Protein AF-A0A3D1PDQ6-F1 (afdb_monomer)

Radius of gyration: 12.85 Å; Cα contacts (8 Å, |Δi|>4): 101; chains: 1; bounding box: 32×26×30 Å

Solvent-accessible surface area (backbone atoms only — not comparable to full-atom values): 5288 Å² total; per-residue (Å²): 141,90,82,77,73,61,39,37,44,64,50,26,66,44,39,51,62,72,16,52,77,69,75,34,56,71,59,44,52,51,52,54,58,55,54,57,75,57,47,52,99,76,35,30,31,35,40,60,55,60,98,87,54,81,61,44,73,85,32,75,62,25,32,54,36,40,53,51,35,52,50,53,48,36,76,74,63,68,52,59,68,60,51,65,69,44,46,78,66,73,103

Structure (mmCIF, N/CA/C/O backbone):
data_AF-A0A3D1PDQ6-F1
#
_entry.id   AF-A0A3D1PDQ6-F1
#
loop_
_atom_site.group_PDB
_atom_site.id
_atom_site.type_symbol
_atom_site.label_atom_id
_atom_site.label_alt_id
_atom_site.label_comp_id
_atom_site.label_asym_id
_atom_site.label_entity_id
_atom_site.label_seq_id
_atom_site.pdbx_PDB_ins_code
_atom_site.Cartn_x
_atom_site.Cartn_y
_atom_site.Cartn_z
_atom_site.occupancy
_atom_site.B_iso_or_equiv
_atom_site.auth_seq_id
_atom_site.auth_comp_id
_atom_site.auth_asym_id
_atom_site.auth_atom_id
_atom_site.pdbx_PDB_model_num
ATOM 1 N N . TYR A 1 1 ? 14.957 15.745 5.439 1.00 45.03 1 TYR A N 1
ATOM 2 C CA . TYR A 1 1 ? 14.635 14.422 4.873 1.00 45.03 1 TYR A CA 1
ATOM 3 C C . TYR A 1 1 ? 14.635 14.569 3.354 1.00 45.03 1 TYR A C 1
ATOM 5 O O . TYR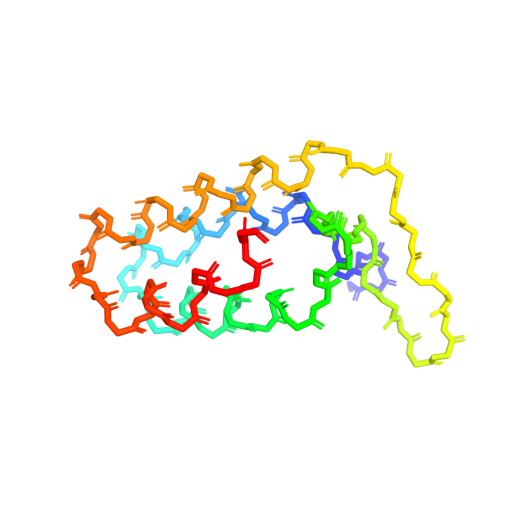 A 1 1 ? 13.635 15.002 2.812 1.00 45.03 1 TYR A O 1
ATOM 13 N N . HIS A 1 2 ? 15.770 14.332 2.685 1.00 39.44 2 HIS A N 1
ATOM 14 C CA . HIS A 1 2 ? 15.904 14.450 1.215 1.00 39.44 2 HIS A CA 1
ATOM 15 C C . HIS A 1 2 ? 16.576 13.216 0.579 1.00 39.44 2 HIS A C 1
ATOM 17 O O . HIS A 1 2 ? 16.964 13.257 -0.580 1.00 39.44 2 HIS A O 1
ATOM 23 N N . TRP A 1 3 ? 16.738 12.130 1.345 1.00 46.09 3 TRP A N 1
ATOM 24 C CA . TRP A 1 3 ? 17.513 10.945 0.941 1.00 46.09 3 TRP A CA 1
ATOM 25 C C . TRP A 1 3 ? 16.717 9.635 0.938 1.00 46.09 3 TRP A C 1
ATOM 27 O O . TRP A 1 3 ? 17.273 8.595 0.614 1.00 46.09 3 TRP A O 1
ATOM 37 N N . PHE A 1 4 ? 15.428 9.677 1.278 1.00 47.84 4 PHE A N 1
ATOM 38 C CA . PHE A 1 4 ? 14.522 8.543 1.118 1.00 47.84 4 PHE A CA 1
ATOM 39 C C . PHE A 1 4 ? 13.486 8.933 0.071 1.00 47.84 4 PHE A C 1
ATOM 41 O O . PHE A 1 4 ? 12.562 9.685 0.367 1.00 47.84 4 PHE A O 1
ATOM 48 N N . SER A 1 5 ? 13.700 8.480 -1.163 1.00 48.75 5 SER A N 1
ATOM 49 C CA . SER A 1 5 ? 12.649 8.398 -2.184 1.00 48.75 5 SER A CA 1
ATOM 50 C C . SER A 1 5 ? 11.538 7.448 -1.703 1.00 48.75 5 SER A C 1
ATOM 52 O O . SER A 1 5 ? 11.676 6.814 -0.657 1.00 48.75 5 SER A O 1
ATOM 54 N N . ASP A 1 6 ? 10.447 7.291 -2.443 1.00 56.91 6 ASP A N 1
ATOM 55 C CA . ASP A 1 6 ? 9.486 6.224 -2.151 1.00 56.91 6 ASP A CA 1
ATOM 56 C C . ASP A 1 6 ? 10.113 4.862 -2.509 1.00 56.91 6 ASP A C 1
ATOM 58 O O . ASP A 1 6 ? 10.285 4.526 -3.685 1.00 56.91 6 ASP A O 1
ATOM 62 N N . TRP A 1 7 ? 10.503 4.089 -1.488 1.00 63.28 7 TRP A N 1
ATOM 63 C CA . TRP A 1 7 ? 10.996 2.715 -1.641 1.00 63.28 7 TRP A CA 1
ATOM 64 C C . TRP A 1 7 ? 9.835 1.745 -1.432 1.00 63.28 7 TRP A C 1
ATOM 66 O O . TRP A 1 7 ? 9.223 1.712 -0.361 1.00 63.28 7 TRP A O 1
ATOM 76 N N . GLY A 1 8 ? 9.516 0.946 -2.450 1.00 64.25 8 GLY A N 1
ATOM 77 C CA . GLY A 1 8 ? 8.311 0.116 -2.448 1.00 64.25 8 GLY A CA 1
ATOM 78 C C . GLY A 1 8 ? 8.266 -0.898 -1.307 1.00 64.25 8 GLY A C 1
ATOM 79 O O . GLY A 1 8 ? 7.224 -1.081 -0.676 1.00 64.25 8 GLY A O 1
ATOM 80 N N . ARG A 1 9 ? 9.409 -1.496 -0.974 1.00 70.50 9 ARG A N 1
ATOM 81 C CA . ARG A 1 9 ? 9.551 -2.471 0.114 1.00 70.50 9 ARG A CA 1
ATOM 82 C C . ARG A 1 9 ? 9.381 -1.846 1.502 1.00 70.50 9 ARG A C 1
ATOM 84 O O . ARG A 1 9 ? 8.611 -2.343 2.316 1.00 70.50 9 ARG A O 1
ATOM 91 N N . ASP A 1 10 ? 10.074 -0.747 1.779 1.00 72.31 10 ASP A N 1
ATOM 92 C CA . ASP A 1 10 ? 10.042 -0.111 3.101 1.00 72.31 10 ASP A CA 1
ATOM 93 C C . ASP A 1 10 ? 8.651 0.462 3.411 1.00 72.31 10 ASP A C 1
ATOM 95 O O . ASP A 1 10 ? 8.127 0.278 4.514 1.00 72.31 10 ASP A O 1
ATOM 99 N N . THR A 1 11 ? 7.995 1.051 2.407 1.00 72.19 11 THR A N 1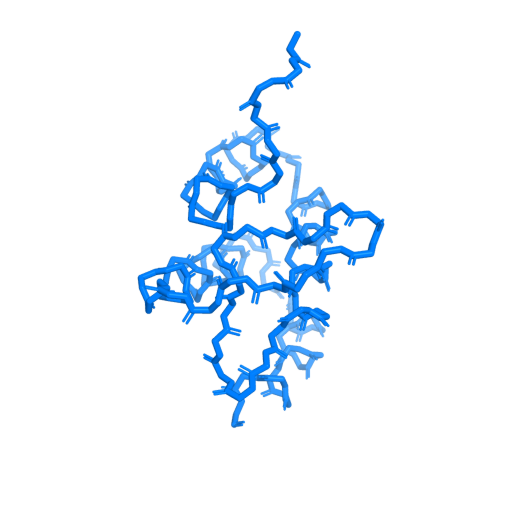
ATOM 100 C CA . THR A 1 11 ? 6.611 1.516 2.535 1.00 72.19 11 THR A CA 1
ATOM 101 C C . THR A 1 11 ? 5.645 0.358 2.766 1.00 72.19 11 THR A C 1
ATOM 103 O O . THR A 1 11 ? 4.800 0.452 3.652 1.00 72.19 11 THR A O 1
ATOM 106 N N . THR A 1 12 ? 5.761 -0.750 2.028 1.00 75.31 12 THR A N 1
ATOM 107 C CA . THR A 1 12 ? 4.829 -1.886 2.170 1.00 75.31 12 THR A CA 1
ATOM 108 C C . THR A 1 12 ? 4.977 -2.620 3.502 1.00 75.31 12 THR A C 1
ATOM 110 O O . THR A 1 12 ? 3.965 -3.014 4.078 1.00 75.31 12 THR A O 1
ATOM 113 N N . ILE A 1 13 ? 6.190 -2.712 4.054 1.00 80.50 13 ILE A N 1
ATOM 114 C CA . ILE A 1 13 ? 6.425 -3.259 5.401 1.00 80.50 13 ILE A CA 1
ATOM 115 C C . ILE A 1 13 ? 5.830 -2.345 6.483 1.00 80.50 13 ILE A C 1
ATOM 117 O O . ILE A 1 13 ? 5.166 -2.816 7.408 1.00 80.50 13 ILE A O 1
ATOM 121 N N . ALA A 1 14 ? 6.062 -1.032 6.393 1.00 84.69 14 ALA A N 1
ATOM 122 C CA . ALA A 1 14 ? 5.637 -0.090 7.427 1.00 84.69 14 ALA A CA 1
ATOM 123 C C . ALA A 1 14 ? 4.137 0.250 7.372 1.00 84.69 14 ALA A C 1
ATOM 125 O O . ALA A 1 14 ? 3.565 0.660 8.387 1.00 84.69 14 ALA A O 1
ATOM 126 N N . LEU A 1 15 ? 3.493 0.087 6.211 1.00 87.38 15 LEU A N 1
ATOM 127 C CA . LEU A 1 15 ? 2.122 0.532 5.954 1.00 87.38 15 LEU A CA 1
ATOM 128 C C . LEU A 1 15 ? 1.120 0.002 6.987 1.00 87.38 15 LEU A C 1
ATOM 130 O O . LEU A 1 15 ? 0.466 0.845 7.608 1.00 87.38 15 LEU A O 1
ATOM 134 N N . PRO A 1 16 ? 1.007 -1.314 7.269 1.00 84.62 16 PRO A N 1
ATOM 135 C CA . PRO A 1 16 ? 0.047 -1.807 8.258 1.00 84.62 16 PRO A CA 1
ATOM 136 C C . PRO A 1 16 ? 0.281 -1.220 9.656 1.00 84.62 16 PRO A C 1
ATOM 138 O O . PRO A 1 16 ? -0.665 -0.815 10.332 1.00 84.62 16 PRO A O 1
ATOM 141 N N . GLY A 1 17 ? 1.544 -1.107 10.072 1.00 85.31 17 GLY A N 1
ATOM 142 C CA . GLY A 1 17 ? 1.911 -0.534 11.365 1.00 85.31 17 GLY A CA 1
ATOM 143 C C . GLY A 1 17 ? 1.532 0.942 11.472 1.00 85.31 17 GLY A C 1
ATOM 144 O O . GLY A 1 17 ? 0.873 1.343 12.423 1.00 85.31 17 GLY A O 1
ATOM 145 N N . LEU A 1 18 ? 1.886 1.763 10.487 1.00 89.94 18 LEU A N 1
ATOM 146 C CA . LEU A 1 18 ? 1.692 3.214 10.571 1.00 89.94 18 LEU A CA 1
ATOM 147 C C . LEU A 1 18 ? 0.255 3.670 10.300 1.00 89.94 18 LEU A C 1
ATOM 149 O O . LEU A 1 18 ? -0.113 4.773 10.709 1.00 89.94 18 LEU A O 1
ATOM 153 N N . THR A 1 19 ? -0.556 2.846 9.634 1.00 92.06 19 THR A N 1
ATOM 154 C CA . THR A 1 19 ? -1.920 3.216 9.223 1.00 92.06 19 THR A CA 1
ATOM 155 C C . THR A 1 19 ? -2.995 2.390 9.922 1.00 92.06 19 THR A C 1
ATOM 157 O O . THR A 1 19 ? -3.900 2.962 10.514 1.00 92.06 19 THR A O 1
ATOM 160 N N . LEU A 1 20 ? -2.908 1.058 9.927 1.00 90.75 20 LEU A N 1
ATOM 161 C CA . LEU A 1 20 ? -3.963 0.216 10.498 1.00 90.75 20 LEU A CA 1
ATOM 162 C C . LEU A 1 20 ? -3.918 0.241 12.023 1.00 90.75 20 LEU A C 1
ATOM 164 O O . LEU A 1 20 ? -4.945 0.465 12.660 1.00 90.75 20 LEU A O 1
ATOM 168 N N . SER A 1 21 ? -2.728 0.091 12.613 1.00 89.75 21 SER A N 1
ATOM 169 C CA . SER A 1 21 ? -2.594 0.097 14.078 1.00 89.75 21 SER A CA 1
ATOM 170 C C . SER A 1 21 ? -2.922 1.458 14.711 1.00 89.75 21 SER A C 1
ATOM 172 O O . SER A 1 21 ? -3.259 1.532 15.889 1.00 89.75 21 SER A O 1
ATOM 174 N N . THR A 1 22 ? -2.874 2.533 13.915 1.00 92.00 22 THR A N 1
ATOM 175 C CA . THR A 1 22 ? -3.183 3.907 14.337 1.00 92.00 22 THR A CA 1
ATOM 176 C C . THR A 1 22 ? -4.612 4.341 13.991 1.00 92.00 22 THR A C 1
ATOM 178 O O . THR A 1 22 ? -4.969 5.493 14.237 1.00 92.00 22 THR A O 1
ATOM 181 N N . GLY A 1 23 ? -5.439 3.443 13.436 1.00 91.44 23 GLY A N 1
ATOM 182 C CA . GLY A 1 23 ? -6.840 3.720 13.104 1.00 91.44 23 GLY A CA 1
ATOM 183 C C . GLY A 1 23 ? -7.041 4.598 11.864 1.00 91.44 23 GLY A C 1
ATOM 184 O O . GLY A 1 23 ? -8.018 5.337 11.803 1.00 91.44 23 GLY A O 1
ATOM 185 N N . ARG A 1 24 ? -6.124 4.532 10.892 1.00 94.31 24 ARG A N 1
ATOM 186 C CA . ARG A 1 24 ? -6.108 5.314 9.639 1.00 94.31 24 ARG A CA 1
ATOM 187 C C . ARG A 1 24 ? -6.179 4.443 8.370 1.00 94.31 24 ARG A C 1
ATOM 189 O O . ARG A 1 24 ? -5.288 4.516 7.513 1.00 94.31 24 ARG A O 1
ATOM 196 N N . PRO A 1 25 ? -7.189 3.569 8.219 1.00 92.75 25 PRO A N 1
ATOM 197 C CA . PRO A 1 25 ? -7.303 2.681 7.060 1.00 92.75 25 PRO A CA 1
ATOM 198 C C . PRO A 1 25 ? -7.464 3.429 5.724 1.00 92.75 25 PRO A C 1
ATOM 200 O O . PRO A 1 25 ? -7.006 2.962 4.685 1.00 92.75 25 PRO A O 1
ATOM 203 N N . GLU A 1 26 ? -8.061 4.613 5.707 1.00 93.00 26 GLU A N 1
ATOM 204 C CA . GLU A 1 26 ? -8.206 5.445 4.508 1.00 93.00 26 GLU A CA 1
ATOM 205 C C . GLU A 1 26 ? -6.857 5.848 3.892 1.00 93.00 26 GLU A C 1
ATOM 207 O O . GLU A 1 26 ? -6.718 5.900 2.666 1.00 93.00 26 GLU A O 1
ATOM 212 N N . VAL A 1 27 ? -5.837 6.060 4.730 1.00 92.06 27 VAL A N 1
ATOM 213 C CA . VAL A 1 27 ? -4.473 6.352 4.274 1.00 92.06 27 VAL A CA 1
ATOM 214 C C . VAL A 1 27 ? -3.846 5.106 3.649 1.00 92.06 27 VAL A C 1
ATOM 216 O O . VAL A 1 27 ? -3.307 5.197 2.545 1.00 92.06 27 VAL A O 1
ATOM 219 N N . ALA A 1 28 ? -3.985 3.935 4.288 1.00 91.62 28 ALA A N 1
ATOM 220 C CA . ALA A 1 28 ? -3.560 2.657 3.703 1.00 91.62 28 ALA A CA 1
ATOM 221 C C . ALA A 1 28 ? -4.181 2.437 2.323 1.00 91.62 28 ALA A C 1
ATOM 223 O O . ALA A 1 28 ? -3.467 2.142 1.367 1.00 91.62 28 ALA A O 1
ATOM 224 N N . ARG A 1 29 ? -5.498 2.649 2.204 1.00 93.06 29 ARG A N 1
ATOM 225 C CA . ARG A 1 29 ? -6.244 2.510 0.948 1.00 93.06 2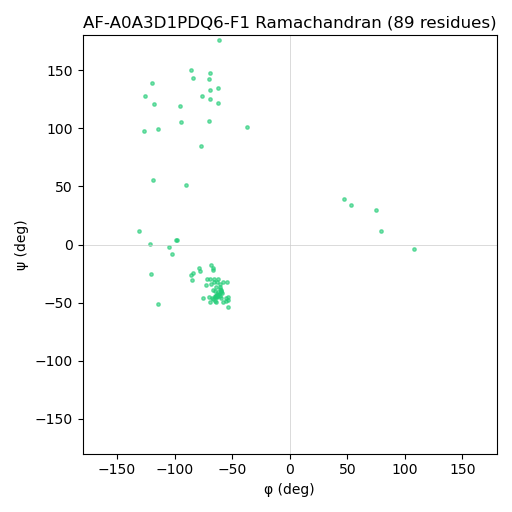9 ARG A CA 1
ATOM 226 C C . ARG A 1 29 ? -5.649 3.373 -0.162 1.00 93.06 29 ARG A C 1
ATOM 228 O O . ARG A 1 29 ? -5.469 2.907 -1.286 1.00 93.06 29 ARG A O 1
ATOM 235 N N . SER A 1 30 ? -5.338 4.631 0.150 1.00 91.06 30 SER A N 1
ATOM 236 C CA . SER A 1 30 ? -4.753 5.577 -0.806 1.00 91.06 30 SER A CA 1
ATOM 237 C C . SER A 1 30 ? -3.366 5.136 -1.283 1.00 91.06 30 SER A C 1
ATOM 239 O O . SER A 1 30 ? -3.095 5.138 -2.488 1.00 91.06 30 SER A O 1
ATOM 241 N N . ILE A 1 31 ? -2.509 4.694 -0.356 1.00 88.94 31 ILE A N 1
ATOM 242 C CA . ILE A 1 31 ? -1.157 4.216 -0.678 1.00 88.94 31 ILE A CA 1
ATOM 243 C C . ILE A 1 31 ? -1.236 2.944 -1.528 1.00 88.94 31 ILE A C 1
ATOM 245 O O . ILE A 1 31 ? -0.636 2.895 -2.600 1.00 88.94 31 ILE A O 1
ATOM 249 N N . ILE A 1 32 ? -2.047 1.962 -1.117 1.00 90.62 32 ILE A N 1
ATOM 250 C CA . ILE A 1 32 ? -2.247 0.704 -1.849 1.00 90.62 32 ILE A CA 1
ATOM 251 C C . ILE A 1 32 ? -2.703 0.975 -3.288 1.00 90.62 32 ILE A C 1
ATOM 253 O O . ILE A 1 32 ? -2.114 0.442 -4.229 1.00 90.62 32 ILE A O 1
ATOM 257 N N . ARG A 1 33 ? -3.706 1.843 -3.484 1.00 90.19 33 ARG A N 1
ATOM 258 C CA . ARG A 1 33 ? -4.190 2.217 -4.826 1.00 90.19 33 ARG A CA 1
ATOM 259 C C . ARG A 1 33 ? -3.141 2.937 -5.657 1.00 90.19 33 ARG A C 1
ATOM 261 O O . ARG A 1 33 ? -3.120 2.781 -6.874 1.00 90.19 33 ARG A O 1
ATOM 268 N N . THR A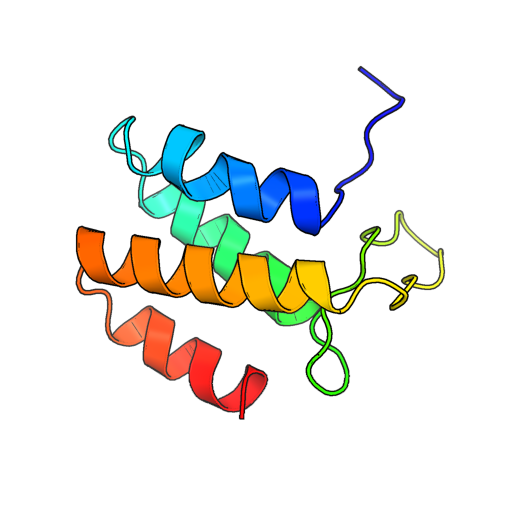 1 34 ? -2.319 3.767 -5.026 1.00 86.81 34 THR A N 1
ATOM 269 C CA . THR A 1 34 ? -1.253 4.485 -5.726 1.00 86.81 34 THR A CA 1
ATOM 270 C C . THR A 1 34 ? -0.205 3.501 -6.219 1.00 86.81 34 THR A C 1
ATOM 272 O O . THR A 1 34 ? 0.115 3.524 -7.400 1.00 86.81 34 THR A O 1
ATOM 275 N N . PHE A 1 35 ? 0.231 2.576 -5.364 1.00 84.38 35 PHE A N 1
ATOM 276 C CA . PHE A 1 35 ? 1.210 1.541 -5.695 1.00 84.38 35 PHE A CA 1
ATOM 277 C C . PHE A 1 35 ? 0.735 0.635 -6.837 1.00 84.38 35 PHE A C 1
ATOM 279 O O . PHE A 1 35 ? 1.514 0.351 -7.742 1.00 84.38 35 PHE A O 1
ATOM 286 N N . ALA A 1 36 ? -0.553 0.275 -6.867 1.00 86.06 36 ALA A N 1
ATOM 287 C CA . ALA A 1 36 ? -1.137 -0.534 -7.941 1.00 86.06 36 ALA A CA 1
ATOM 288 C C . ALA A 1 36 ? -0.896 0.053 -9.346 1.00 86.06 36 ALA A C 1
ATOM 290 O O . ALA A 1 36 ? -0.729 -0.689 -10.304 1.00 86.06 36 ALA A O 1
ATOM 291 N N . LYS A 1 37 ? -0.830 1.386 -9.481 1.00 84.19 37 LYS A N 1
ATOM 292 C CA . LYS A 1 37 ? -0.603 2.055 -10.776 1.00 84.19 37 LYS A CA 1
ATOM 293 C C . LYS A 1 37 ? 0.798 1.840 -11.346 1.00 84.19 37 LYS A C 1
ATOM 295 O O . LYS A 1 37 ? 1.010 2.119 -12.520 1.00 84.19 37 LYS A O 1
ATOM 300 N N . TYR A 1 38 ? 1.740 1.413 -10.513 1.00 79.69 38 TYR A N 1
ATOM 301 C CA . TYR A 1 38 ? 3.135 1.216 -10.893 1.00 79.69 38 TYR A CA 1
ATOM 302 C C . TYR A 1 38 ? 3.497 -0.262 -11.055 1.00 79.69 38 TYR A C 1
ATOM 304 O O . TYR A 1 38 ? 4.632 -0.563 -11.423 1.00 79.69 38 TYR A O 1
ATOM 312 N N . VAL A 1 39 ? 2.549 -1.172 -10.801 1.00 80.06 39 VAL A N 1
ATOM 313 C CA . VAL A 1 39 ? 2.719 -2.595 -11.098 1.00 80.06 39 VAL A CA 1
ATOM 314 C C . VAL A 1 39 ? 2.901 -2.750 -12.605 1.00 80.06 39 VAL A C 1
ATOM 316 O O . VAL A 1 39 ? 2.026 -2.369 -13.380 1.00 80.06 39 VAL A O 1
ATOM 319 N N . ASP A 1 40 ? 4.027 -3.327 -13.011 1.00 76.56 40 ASP A N 1
ATOM 320 C CA . ASP A 1 40 ? 4.288 -3.70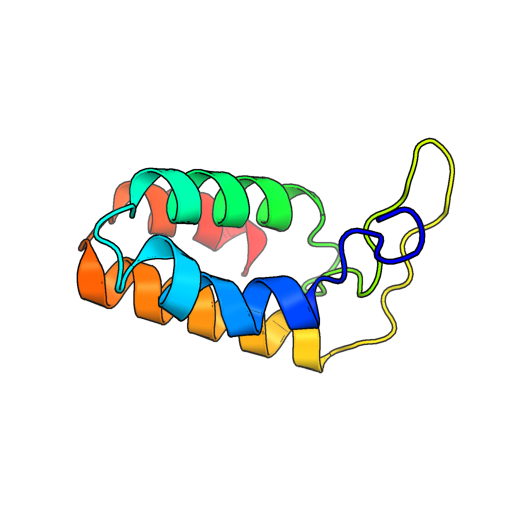6 -14.398 1.00 76.56 40 ASP A CA 1
ATOM 321 C C . ASP A 1 40 ? 4.666 -5.184 -14.446 1.00 76.56 40 ASP A C 1
ATOM 323 O O . ASP A 1 40 ? 5.523 -5.647 -13.692 1.00 76.56 40 ASP A O 1
ATOM 327 N N . ARG A 1 41 ? 3.976 -5.946 -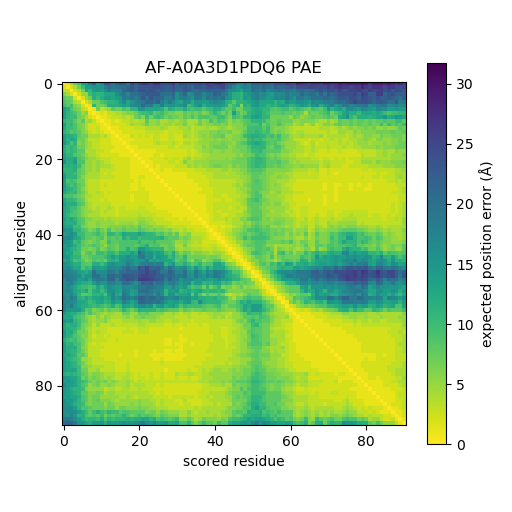15.302 1.00 74.19 41 ARG A N 1
ATOM 328 C CA . ARG A 1 41 ? 4.159 -7.403 -15.468 1.00 74.19 41 ARG A CA 1
ATOM 329 C C . ARG A 1 41 ? 4.214 -8.184 -14.143 1.00 74.19 41 ARG A C 1
ATOM 331 O O . ARG A 1 41 ? 5.005 -9.115 -14.000 1.00 74.19 41 ARG A O 1
ATOM 338 N N . GLY A 1 42 ? 3.383 -7.798 -13.173 1.00 72.94 42 GLY A N 1
ATOM 339 C CA . GLY A 1 42 ? 3.299 -8.451 -11.863 1.00 72.94 42 GLY A CA 1
ATOM 340 C C . GLY A 1 42 ? 4.408 -8.067 -10.879 1.00 72.94 42 GLY A C 1
ATOM 341 O O . GLY A 1 42 ? 4.543 -8.713 -9.842 1.00 72.94 42 GLY A O 1
ATOM 342 N N . MET A 1 43 ? 5.202 -7.032 -11.166 1.00 73.88 43 MET A N 1
ATOM 343 C CA . MET A 1 43 ? 6.236 -6.535 -10.260 1.00 73.88 43 MET A CA 1
ATOM 344 C C . MET A 1 43 ? 5.992 -5.084 -9.864 1.00 73.88 43 MET A C 1
ATOM 346 O O . MET A 1 43 ? 5.642 -4.250 -10.698 1.00 73.88 43 MET A O 1
ATOM 350 N N . LEU A 1 44 ? 6.214 -4.775 -8.587 1.00 74.81 44 LEU A N 1
ATOM 351 C CA . LEU A 1 44 ? 6.347 -3.396 -8.131 1.00 74.81 44 LEU A CA 1
ATOM 352 C C . LEU A 1 44 ? 7.783 -2.905 -8.330 1.00 74.81 44 LEU A C 1
ATOM 354 O O . LEU A 1 44 ? 8.726 -3.672 -8.119 1.00 74.81 44 LEU A O 1
ATOM 358 N N . PRO A 1 45 ? 7.976 -1.628 -8.692 1.00 68.56 45 PRO A N 1
ATOM 359 C CA . PRO A 1 45 ? 9.302 -1.049 -8.730 1.00 68.56 45 PRO A CA 1
ATOM 360 C C . PRO A 1 45 ? 9.822 -0.882 -7.301 1.00 68.56 45 PRO A C 1
ATOM 362 O O . PRO A 1 45 ? 9.087 -0.521 -6.379 1.00 68.56 45 PRO A O 1
ATOM 365 N N . ASN A 1 46 ? 11.114 -1.122 -7.114 1.00 66.88 46 ASN A N 1
ATOM 366 C CA . ASN A 1 46 ? 11.754 -0.951 -5.815 1.00 66.88 46 ASN A CA 1
ATOM 367 C C . ASN A 1 46 ? 11.908 0.536 -5.467 1.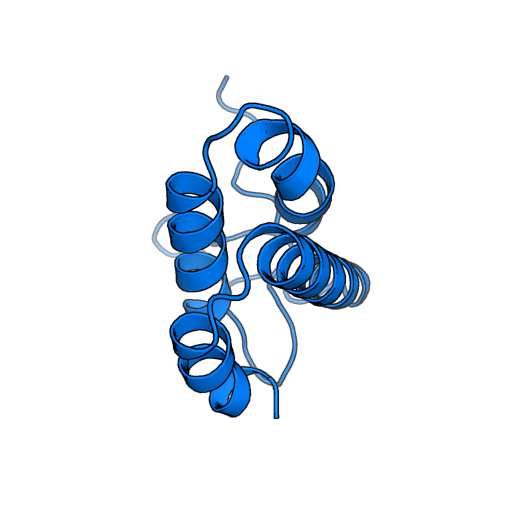00 66.88 46 ASN A C 1
ATOM 369 O O . ASN A 1 46 ? 11.731 0.932 -4.317 1.00 66.88 46 ASN A O 1
ATOM 373 N N . ARG A 1 47 ? 12.164 1.369 -6.481 1.00 64.81 47 ARG A N 1
ATOM 374 C CA . ARG A 1 47 ? 12.169 2.830 -6.389 1.00 64.81 47 ARG A CA 1
ATOM 375 C C . ARG A 1 47 ? 11.087 3.384 -7.303 1.00 64.81 47 ARG A C 1
ATOM 377 O O . ARG A 1 47 ? 11.128 3.153 -8.513 1.00 64.81 47 ARG A O 1
ATOM 384 N N . PHE A 1 48 ? 10.135 4.117 -6.734 1.00 66.56 48 PHE A N 1
ATOM 385 C CA . PHE A 1 48 ? 9.177 4.855 -7.549 1.00 66.56 48 PHE A CA 1
ATOM 386 C C . PHE A 1 48 ? 9.916 6.003 -8.246 1.00 66.56 48 PHE A C 1
ATOM 388 O O . PHE A 1 48 ? 10.726 6.681 -7.608 1.00 66.56 48 PHE A O 1
ATOM 395 N N . PRO A 1 49 ? 9.703 6.197 -9.554 1.00 59.28 49 PRO A N 1
ATOM 396 C CA . PRO A 1 49 ? 10.447 7.196 -10.301 1.00 59.28 49 PRO A CA 1
ATOM 397 C C . PRO A 1 49 ? 10.037 8.608 -9.871 1.00 59.28 49 PRO A C 1
ATOM 399 O O . PRO A 1 49 ? 8.864 8.975 -9.958 1.00 59.28 49 PRO A O 1
ATOM 402 N N . ASP A 1 50 ? 11.015 9.421 -9.470 1.00 55.50 50 ASP A N 1
ATOM 403 C CA . ASP A 1 50 ? 10.869 10.875 -9.509 1.00 55.50 50 ASP A CA 1
ATOM 404 C C . ASP A 1 50 ? 10.839 11.318 -10.985 1.00 55.50 50 ASP A C 1
ATOM 406 O O . ASP A 1 50 ? 11.434 10.666 -11.846 1.00 55.50 50 ASP A O 1
ATOM 410 N N . ALA A 1 51 ? 10.094 12.387 -11.291 1.00 50.97 51 ALA A N 1
ATOM 411 C CA . ALA A 1 51 ? 9.732 12.823 -12.646 1.00 50.97 51 ALA A CA 1
ATOM 412 C C . ALA A 1 51 ? 10.842 12.623 -13.709 1.00 50.97 51 ALA A C 1
ATOM 414 O O . ALA A 1 51 ? 11.749 13.444 -13.835 1.00 50.97 51 ALA A O 1
ATOM 415 N N . GLY A 1 52 ? 10.717 11.555 -14.509 1.00 51.59 52 GLY A N 1
ATOM 416 C CA . GLY A 1 52 ? 11.590 11.257 -15.651 1.00 51.59 52 GLY A CA 1
ATOM 417 C C . GLY A 1 52 ? 12.575 10.093 -15.477 1.00 51.59 52 GLY A C 1
ATOM 418 O O . GLY A 1 52 ? 13.254 9.762 -16.446 1.00 51.59 52 GLY A O 1
ATOM 419 N N . GLU A 1 53 ? 12.657 9.451 -14.306 1.00 55.72 53 GLU A N 1
ATOM 420 C CA . GLU A 1 53 ? 13.512 8.268 -14.109 1.00 55.72 53 GLU A CA 1
ATOM 421 C C . GLU A 1 53 ? 12.818 6.952 -14.523 1.00 55.72 53 GLU A C 1
ATOM 423 O O . GLU A 1 53 ? 11.597 6.812 -14.447 1.00 55.72 53 GLU A O 1
ATOM 428 N N . THR A 1 54 ? 13.602 5.966 -14.972 1.00 57.31 54 THR A N 1
ATOM 429 C CA . THR A 1 54 ? 13.106 4.614 -15.273 1.00 57.31 54 THR A CA 1
ATOM 430 C C . THR A 1 54 ? 12.880 3.858 -13.959 1.00 57.31 54 THR A C 1
ATOM 432 O O . THR A 1 54 ? 13.811 3.793 -13.153 1.00 57.31 54 THR A O 1
ATOM 435 N N . PRO A 1 55 ? 11.694 3.267 -13.718 1.00 61.53 55 PRO A N 1
ATOM 436 C CA . PRO A 1 55 ? 11.471 2.457 -12.528 1.00 61.53 55 PRO A CA 1
ATOM 437 C C . PRO A 1 55 ? 12.401 1.239 -12.521 1.00 61.53 55 PRO A C 1
ATOM 439 O O . PRO A 1 55 ? 12.547 0.555 -13.537 1.00 61.53 55 PRO A O 1
ATOM 442 N N . ASP A 1 56 ? 13.015 0.959 -11.372 1.00 60.59 56 ASP A N 1
ATOM 443 C CA . ASP A 1 56 ? 13.884 -0.207 -11.211 1.00 60.59 56 ASP A CA 1
ATOM 444 C C . ASP A 1 56 ? 13.086 -1.384 -10.632 1.00 60.59 56 ASP A C 1
ATOM 446 O O . ASP A 1 56 ? 12.732 -1.408 -9.449 1.00 60.59 56 ASP A O 1
ATOM 450 N N . TYR A 1 57 ? 12.772 -2.357 -11.486 1.00 61.69 57 TYR A N 1
ATOM 451 C CA . TYR A 1 57 ? 12.027 -3.574 -11.149 1.00 61.69 57 TYR A CA 1
ATOM 452 C C . TYR A 1 57 ? 12.970 -4.707 -10.712 1.00 61.69 57 TYR A C 1
ATOM 454 O O . TYR A 1 57 ? 12.924 -5.818 -11.236 1.00 61.69 57 TYR A O 1
ATOM 462 N N . ASN A 1 58 ? 13.868 -4.424 -9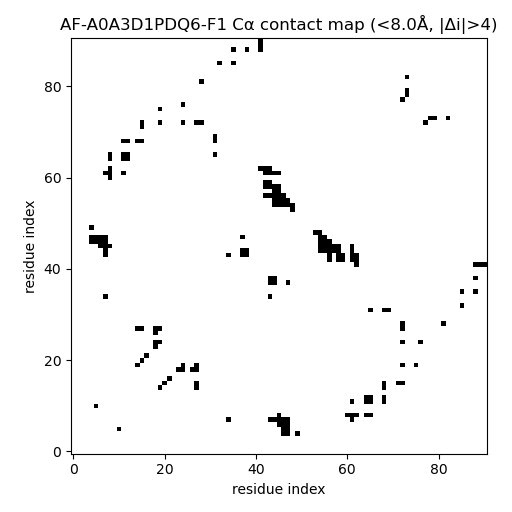.768 1.00 62.88 58 ASN A N 1
ATOM 463 C CA . ASN A 1 58 ? 14.905 -5.361 -9.318 1.00 62.88 58 ASN A CA 1
ATOM 464 C C . ASN A 1 58 ? 14.568 -6.123 -8.020 1.00 62.88 58 ASN A C 1
ATOM 466 O O . ASN A 1 58 ? 15.398 -6.885 -7.526 1.00 62.88 58 ASN A O 1
ATOM 470 N N . SER A 1 59 ? 13.368 -5.933 -7.462 1.00 60.56 59 SER A N 1
ATOM 471 C CA . SER A 1 59 ? 12.969 -6.461 -6.150 1.00 60.56 59 SER A CA 1
ATOM 472 C C . SER A 1 59 ? 11.666 -7.252 -6.249 1.00 60.56 59 SER A C 1
ATOM 474 O O . SER A 1 59 ? 10.567 -6.706 -6.231 1.00 60.56 59 SER A O 1
ATOM 476 N N . VAL A 1 60 ? 11.796 -8.578 -6.333 1.00 63.56 60 VAL A N 1
ATOM 477 C CA . VAL A 1 60 ? 10.652 -9.509 -6.287 1.00 63.56 60 VAL A CA 1
ATOM 478 C C . VAL A 1 60 ? 9.974 -9.479 -4.907 1.00 63.56 60 VAL A C 1
ATOM 480 O O . VAL A 1 60 ? 8.766 -9.683 -4.790 1.00 63.56 60 VAL A O 1
ATOM 483 N N . ASP A 1 61 ? 10.734 -9.187 -3.850 1.00 71.94 61 ASP A N 1
ATOM 484 C CA . ASP A 1 61 ? 10.247 -9.105 -2.474 1.00 71.94 61 ASP A CA 1
ATOM 485 C C . ASP A 1 61 ? 9.327 -7.900 -2.225 1.00 71.94 61 ASP A C 1
ATOM 487 O O . ASP A 1 61 ? 8.398 -8.023 -1.427 1.00 71.94 61 ASP A O 1
ATOM 491 N N . ALA A 1 62 ? 9.493 -6.780 -2.941 1.00 73.19 62 ALA A N 1
ATOM 492 C CA . ALA A 1 62 ? 8.580 -5.637 -2.843 1.00 73.19 62 ALA A CA 1
ATOM 493 C C . ALA A 1 62 ? 7.137 -6.012 -3.226 1.00 73.19 62 ALA A C 1
ATOM 495 O O . ALA A 1 62 ? 6.186 -5.609 -2.553 1.00 73.19 62 ALA A O 1
ATOM 496 N N . THR A 1 63 ? 6.965 -6.837 -4.260 1.00 78.81 63 THR A N 1
ATOM 497 C CA . THR A 1 63 ? 5.648 -7.346 -4.664 1.00 78.81 63 THR A CA 1
ATOM 498 C C . THR A 1 63 ? 5.036 -8.234 -3.582 1.00 78.81 63 THR A C 1
ATOM 500 O O . THR A 1 63 ? 3.863 -8.080 -3.250 1.00 78.81 63 THR A O 1
ATOM 503 N N . LEU A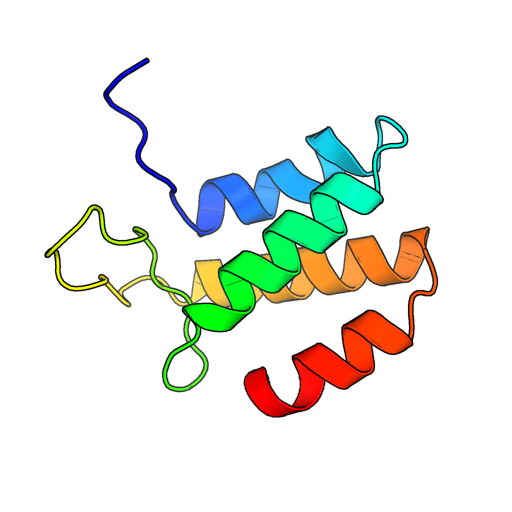 1 64 ? 5.819 -9.141 -2.989 1.00 83.25 64 LEU A N 1
ATOM 504 C CA . LEU A 1 64 ? 5.326 -10.031 -1.932 1.00 83.25 64 LEU A CA 1
ATOM 505 C C . LEU A 1 64 ? 4.875 -9.245 -0.693 1.00 83.25 64 LEU A C 1
ATOM 507 O O . LEU A 1 64 ? 3.804 -9.515 -0.147 1.00 83.25 64 LEU A O 1
ATOM 511 N N . TRP A 1 65 ? 5.641 -8.229 -0.289 1.00 85.00 65 TRP A N 1
ATOM 512 C CA . TRP A 1 65 ? 5.252 -7.348 0.813 1.00 85.00 65 TRP A CA 1
ATOM 513 C C . TRP A 1 65 ? 4.015 -6.509 0.498 1.00 85.00 65 TRP A C 1
ATOM 515 O O . TRP A 1 65 ? 3.203 -6.262 1.388 1.00 85.00 65 TRP A O 1
ATOM 525 N N . TYR A 1 66 ? 3.813 -6.119 -0.761 1.00 86.56 66 TYR A N 1
ATOM 526 C CA . TYR A 1 66 ? 2.582 -5.457 -1.178 1.00 86.56 66 TYR A CA 1
ATOM 527 C C . TYR A 1 66 ? 1.354 -6.360 -1.056 1.00 86.56 66 TYR A C 1
ATOM 529 O O . TYR A 1 66 ? 0.338 -5.924 -0.515 1.00 86.56 66 TYR A O 1
ATOM 537 N N . PHE A 1 67 ? 1.446 -7.625 -1.479 1.00 88.44 67 PHE A N 1
ATOM 538 C CA . PHE A 1 67 ? 0.365 -8.592 -1.266 1.00 88.44 67 PHE A CA 1
ATOM 539 C C . PHE A 1 67 ? 0.046 -8.767 0.222 1.00 88.44 67 PHE A C 1
ATOM 541 O O . PHE A 1 67 ? -1.127 -8.777 0.598 1.00 88.44 67 PHE A O 1
ATOM 548 N N . GLU A 1 68 ? 1.065 -8.841 1.080 1.00 91.06 68 GLU A N 1
ATOM 549 C CA . GLU A 1 68 ? 0.856 -8.928 2.527 1.00 91.06 68 GLU A CA 1
ATOM 550 C C . GLU A 1 68 ? 0.203 -7.657 3.094 1.00 91.06 68 GLU A C 1
ATOM 552 O O . GLU A 1 68 ? -0.722 -7.746 3.901 1.00 91.06 68 GLU A O 1
ATOM 557 N N . ALA A 1 69 ? 0.603 -6.472 2.624 1.00 90.44 69 ALA A N 1
ATOM 558 C CA . ALA A 1 69 ? -0.028 -5.212 3.008 1.00 90.44 69 ALA A CA 1
ATOM 559 C C . ALA A 1 69 ? -1.511 -5.155 2.588 1.00 90.44 69 ALA A C 1
ATOM 561 O O . ALA A 1 69 ? -2.357 -4.729 3.379 1.00 90.44 69 ALA A O 1
ATOM 562 N N . VAL A 1 70 ? -1.848 -5.633 1.383 1.00 91.94 70 VAL A N 1
ATOM 563 C CA . VAL A 1 70 ? -3.237 -5.751 0.899 1.00 91.94 70 VAL A CA 1
ATOM 564 C C . VAL A 1 70 ? -4.031 -6.753 1.742 1.00 91.94 70 VAL A C 1
ATOM 566 O O . VAL A 1 70 ? -5.149 -6.449 2.161 1.00 91.94 70 VAL A O 1
ATOM 569 N N . ARG A 1 71 ? -3.453 -7.919 2.063 1.00 93.56 71 ARG A N 1
ATOM 570 C CA . ARG A 1 71 ? -4.075 -8.930 2.935 1.00 93.56 71 ARG A CA 1
ATOM 571 C C . ARG A 1 71 ? -4.362 -8.367 4.328 1.00 93.56 71 ARG A C 1
ATOM 573 O O . ARG A 1 71 ? -5.459 -8.566 4.858 1.00 93.56 71 ARG A O 1
ATOM 580 N N . ALA A 1 72 ? -3.395 -7.668 4.924 1.00 93.12 72 ALA A N 1
ATOM 581 C CA . ALA A 1 72 ? -3.536 -7.040 6.234 1.00 93.12 72 ALA A CA 1
ATOM 582 C C . ALA A 1 72 ? -4.619 -5.951 6.222 1.00 93.12 72 ALA A C 1
ATOM 584 O O . ALA A 1 72 ? -5.470 -5.922 7.112 1.00 93.12 72 ALA A O 1
ATOM 585 N N . TYR A 1 73 ? -4.637 -5.107 5.185 1.00 94.38 73 TYR A N 1
ATOM 586 C CA . TYR A 1 73 ? -5.677 -4.099 4.984 1.00 94.38 73 TYR A CA 1
ATOM 587 C C . TYR A 1 73 ? -7.072 -4.721 4.892 1.00 94.38 73 TYR A C 1
ATOM 589 O O . TYR A 1 73 ? -7.982 -4.303 5.611 1.00 94.38 73 TYR A O 1
ATOM 597 N N . TYR A 1 74 ? -7.241 -5.748 4.055 1.00 94.75 74 TYR A N 1
ATOM 598 C CA . TYR A 1 74 ? -8.526 -6.424 3.907 1.00 94.75 74 TYR A CA 1
ATOM 599 C C . TYR A 1 74 ? -8.970 -7.084 5.213 1.00 94.75 74 TYR A C 1
ATOM 601 O O . TYR A 1 74 ? -10.110 -6.915 5.633 1.00 94.75 74 TYR A O 1
ATOM 609 N N . SER A 1 75 ? -8.059 -7.758 5.918 1.00 94.44 75 SER A N 1
ATOM 610 C CA . SER A 1 75 ? -8.362 -8.384 7.214 1.00 94.44 75 SER A CA 1
ATOM 611 C C . SER A 1 75 ? -8.873 -7.372 8.250 1.00 94.44 75 SER A C 1
ATOM 613 O O . SER A 1 75 ? -9.695 -7.722 9.090 1.00 94.44 75 SER A O 1
ATOM 615 N N . ALA A 1 76 ? -8.407 -6.120 8.186 1.00 93.06 76 ALA A N 1
ATOM 616 C CA . ALA A 1 76 ? -8.807 -5.057 9.106 1.00 93.06 76 ALA A CA 1
ATOM 617 C C . ALA A 1 76 ? -10.092 -4.315 8.695 1.00 93.06 76 ALA A C 1
ATOM 619 O O . ALA A 1 76 ? -10.753 -3.739 9.555 1.00 93.06 76 ALA A O 1
ATOM 620 N N . THR A 1 77 ? -10.428 -4.277 7.402 1.00 95.25 77 THR A N 1
ATOM 621 C CA . THR A 1 77 ? -11.479 -3.386 6.867 1.00 95.25 77 THR A CA 1
ATOM 622 C C . THR A 1 77 ? -12.631 -4.104 6.179 1.00 95.25 77 THR A C 1
ATOM 624 O O . THR A 1 77 ? -13.724 -3.551 6.124 1.00 95.25 77 THR A O 1
ATOM 627 N N . GLN A 1 78 ? -12.387 -5.310 5.660 1.00 95.56 78 GLN A N 1
ATOM 628 C CA . GLN A 1 78 ? -13.302 -6.050 4.787 1.00 95.56 78 GLN A CA 1
ATOM 629 C C . GLN A 1 78 ? -13.757 -5.217 3.566 1.00 95.56 78 GLN A C 1
ATOM 631 O O . GLN A 1 78 ? -14.890 -5.327 3.115 1.00 95.56 78 GLN A O 1
ATOM 636 N N . ASP A 1 79 ? -12.882 -4.351 3.036 1.00 94.12 79 ASP A N 1
ATOM 637 C CA . ASP A 1 79 ? -13.155 -3.521 1.851 1.00 94.12 79 ASP A CA 1
ATOM 638 C C . ASP A 1 79 ? -13.045 -4.358 0.563 1.00 94.12 79 ASP A C 1
ATOM 640 O O . ASP A 1 79 ? -11.993 -4.421 -0.085 1.00 94.12 79 ASP A O 1
ATOM 644 N N . ASP A 1 80 ? -14.143 -5.031 0.213 1.00 92.75 80 ASP A N 1
ATOM 645 C CA . ASP A 1 80 ? -14.256 -5.830 -1.012 1.00 92.75 80 ASP A CA 1
ATOM 646 C C . ASP A 1 80 ? -14.114 -4.977 -2.284 1.00 92.75 80 ASP A C 1
ATOM 648 O O . ASP A 1 80 ? -13.552 -5.445 -3.278 1.00 92.75 80 ASP A O 1
ATOM 652 N N . ASP A 1 81 ? -14.551 -3.711 -2.252 1.00 93.81 81 ASP A N 1
ATOM 653 C CA . ASP A 1 81 ? -14.438 -2.797 -3.393 1.00 93.81 81 ASP A CA 1
ATOM 654 C C . ASP A 1 81 ? -12.969 -2.580 -3.766 1.00 93.81 81 ASP A C 1
ATOM 656 O O . ASP A 1 81 ? -12.607 -2.573 -4.946 1.00 93.81 81 ASP A O 1
ATOM 660 N N . LEU A 1 82 ? -12.090 -2.398 -2.774 1.00 90.19 82 LEU A N 1
ATOM 661 C CA . LEU A 1 82 ? -10.664 -2.259 -3.051 1.00 90.19 82 LEU A CA 1
ATOM 662 C C . LEU A 1 82 ? -10.098 -3.536 -3.679 1.00 90.19 82 LEU A C 1
ATOM 664 O O . LEU A 1 82 ? -9.372 -3.438 -4.668 1.00 90.19 82 LEU A O 1
ATOM 668 N N . LEU A 1 83 ? -10.432 -4.717 -3.151 1.00 88.50 83 LEU A N 1
ATOM 669 C CA . LEU A 1 83 ? -9.932 -5.981 -3.698 1.00 88.50 83 LEU A CA 1
ATOM 670 C C . LEU A 1 83 ? -10.358 -6.190 -5.152 1.00 88.50 83 LEU A C 1
ATOM 672 O O . LEU A 1 83 ? -9.519 -6.540 -5.980 1.00 88.50 83 LEU A O 1
ATOM 676 N N . GLN A 1 84 ? -11.623 -5.924 -5.482 1.00 89.44 84 GLN A N 1
ATOM 677 C CA . GLN A 1 84 ? -12.122 -6.046 -6.856 1.00 89.44 84 GLN A CA 1
ATOM 678 C C . GLN A 1 84 ? -11.385 -5.115 -7.824 1.00 89.44 84 GLN A C 1
ATOM 680 O O . GLN A 1 84 ? -11.104 -5.500 -8.956 1.00 89.44 84 GLN A O 1
ATOM 685 N N . ASN A 1 85 ? -11.019 -3.913 -7.371 1.00 87.88 85 ASN A N 1
ATOM 686 C CA . ASN A 1 85 ? -10.240 -2.971 -8.173 1.00 87.88 85 ASN A CA 1
ATOM 687 C C . ASN A 1 85 ? -8.774 -3.399 -8.354 1.00 87.88 85 ASN A C 1
ATOM 689 O O . ASN A 1 85 ? -8.162 -3.055 -9.364 1.00 87.88 85 ASN A O 1
ATOM 693 N N . LEU A 1 86 ? -8.198 -4.115 -7.385 1.00 88.00 86 LEU A N 1
ATOM 694 C CA . LEU A 1 86 ? -6.806 -4.574 -7.440 1.00 88.00 86 LEU A CA 1
ATOM 695 C C . LEU A 1 86 ? -6.642 -5.885 -8.209 1.00 88.00 86 LEU A C 1
ATOM 697 O O . LEU A 1 86 ? -5.599 -6.093 -8.822 1.00 88.00 86 LEU A O 1
ATOM 701 N N . PHE A 1 87 ? -7.650 -6.760 -8.203 1.00 83.56 87 PHE A N 1
ATOM 702 C CA . PHE A 1 87 ? -7.550 -8.103 -8.777 1.00 83.56 87 PHE A CA 1
ATOM 703 C C . PHE A 1 87 ? -7.064 -8.122 -10.241 1.00 83.56 87 PHE A C 1
ATOM 705 O O . PHE A 1 87 ? -6.144 -8.880 -10.526 1.00 83.56 87 PHE A O 1
ATOM 712 N N . PRO A 1 88 ? -7.558 -7.263 -11.159 1.00 83.94 88 PRO A N 1
ATOM 713 C CA . PRO A 1 88 ? -7.083 -7.243 -12.547 1.00 83.94 88 PRO A CA 1
ATOM 714 C C . PRO A 1 88 ? -5.627 -6.791 -12.712 1.00 83.94 88 PRO A C 1
ATOM 716 O O . PRO A 1 88 ? -5.021 -7.061 -13.741 1.00 83.94 88 PRO A O 1
ATOM 719 N N . VAL A 1 89 ? -5.084 -6.064 -11.732 1.00 78.12 89 VAL A N 1
ATOM 720 C CA . VAL A 1 89 ? -3.690 -5.589 -11.726 1.00 78.12 89 VAL A CA 1
ATOM 721 C C . VAL A 1 89 ? -2.743 -6.669 -11.189 1.00 78.12 89 VAL A C 1
ATOM 723 O O . VAL A 1 89 ? -1.555 -6.665 -11.499 1.00 78.12 89 VAL A O 1
ATOM 726 N N . LEU A 1 90 ? -3.269 -7.584 -10.373 1.00 69.06 90 LEU A N 1
ATOM 727 C CA . LEU A 1 90 ? -2.517 -8.629 -9.677 1.00 69.06 90 LEU A CA 1
ATOM 728 C C . LEU A 1 90 ? -2.637 -10.021 -10.327 1.00 69.06 90 LEU A C 1
ATOM 730 O O . LEU A 1 90 ? -1.952 -10.937 -9.871 1.00 69.06 90 LEU A O 1
ATOM 734 N N . ALA A 1 91 ? -3.510 -10.179 -11.329 1.00 61.50 91 ALA A N 1
ATOM 735 C CA . ALA A 1 91 ? -3.815 -11.436 -12.022 1.00 61.50 91 ALA A CA 1
ATOM 736 C C . ALA A 1 91 ? -2.976 -11.667 -13.288 1.00 61.50 91 ALA A C 1
ATOM 738 O O . ALA A 1 91 ? -2.583 -10.675 -13.944 1.00 61.50 91 ALA A O 1
#

Mean predicted aligned error: 7.3 Å

Nearest PDB structures (foldseek):
  6pw9-assembly1_B  TM=5.654E-01  e=2.426E+00  Homo sapiens
  6ly5-assembly1_l  TM=3.203E-01  e=8.502E+00  Chaetoceros neogracilis

Sequence (91 aa):
YHWFSDWGRDTTIALPGLTLSTGRPEVARSIIRTFAKYVDRGMLPNRFPDAGETPDYNSVDATLWYFEAVRAYYSATQDDDLLQNLFPVLA

pLDDT: mean 78.3, std 14.75, range [39.44, 95.56]

Secondary structure (DSSP, 8-state):
--S---BHHHHHHHHIIIIITTT-HHHHHHHHHHHHTT-BTTB--SBPPPTTPPPB---HHHHHHHHHHHHHHHHHH--HHHHHHHHHHH-

Foldseek 3Di:
DPPDADFLQVCLQCLCVVAVVVPHLVVLLVVLVVQLVQQDPQFGFRGDDDPPDDGHRPDPVSSVSSVVSVVSSCVRPVPVVSVVVNVVSND